Protein AF-A0A7U2I0G6-F1 (afdb_monomer_lite)

pLDDT: mean 70.33, std 14.59, range [38.88, 94.06]

Sequence (173 aa):
MSNGAETTDGFLGLPTELRLQIYGYIADTVPIPTSSTMEPYQGLILSCRQVYHEFESEAVKSVNQFLKASKAKWTTTLYDVLIPHIQTFVDTITITIKITGHIPPAIQLPRYHCNPLYYPHLATLIHNFIDNLPSFRLCMLKVDSPIVDVRFAYDCRSPSYEQQLSDMAQTQA

Secondary structure (DSSP, 8-state):
---------SGGGS-HHHHHHHHHHHHHTSSS--TTTTGGGHHHHTT-HHHHHHHHHHHHHHHHHHHHHHHHT----SEEEEPPPP-STGGGTEEEEEEEE--------SSS---TTT-HHHHHHHHHHHHH-TTEEEEEEEEETTEEEEEEEE----HHHHHHHHHHHHTT-

Organism: Phaeosphaeria nodorum (strain SN15 / ATCC MYA-4574 / FGSC 10173) (NCBI:txid321614)

Foldseek 3Di:
DDDPDPPCPDPNSDPLVVLLVVLLVLLVVDQADALVSCPVVCCQCVVDLVSVVSNFVNRLVSNQVLVVVLVVPLPDPQWDKDWDRDDGNLCQQKTKIKIAHPQPDDPPDPDDDPPCVRPVPVVVSVVSSCVSVVQWDFDGWDPDPPMIITMIGGPPPDPPRVVVVVVSVPVPD

Structure (mmCIF, N/CA/C/O backbone):
data_AF-A0A7U2I0G6-F1
#
_entry.id   AF-A0A7U2I0G6-F1
#
loop_
_atom_site.group_PDB
_atom_site.id
_atom_site.type_symbol
_atom_site.label_atom_id
_atom_site.label_alt_id
_atom_site.label_comp_id
_atom_site.label_asym_id
_atom_site.label_entity_id
_atom_site.label_seq_id
_atom_site.pdbx_PDB_ins_code
_atom_site.Cartn_x
_atom_site.Cartn_y
_atom_site.Cartn_z
_atom_site.occupancy
_atom_site.B_iso_or_equiv
_atom_site.auth_seq_id
_atom_site.auth_comp_id
_atom_site.auth_asym_id
_atom_site.auth_atom_id
_atom_site.pdbx_PDB_model_num
ATOM 1 N N . MET A 1 1 ? 24.013 -1.754 -45.942 1.00 38.88 1 MET A N 1
ATOM 2 C CA . MET A 1 1 ? 22.724 -1.615 -45.234 1.00 38.88 1 MET A CA 1
ATOM 3 C C . MET A 1 1 ? 22.603 -2.809 -44.304 1.00 38.88 1 MET A C 1
ATOM 5 O O . MET A 1 1 ? 22.175 -3.871 -44.729 1.00 38.88 1 MET A O 1
ATOM 9 N N . SER A 1 2 ? 23.140 -2.689 -43.093 1.00 40.72 2 SER A N 1
ATOM 10 C CA . SER A 1 2 ? 23.066 -3.726 -42.063 1.00 40.72 2 SER A CA 1
ATOM 11 C C . SER A 1 2 ? 21.793 -3.502 -41.256 1.00 40.72 2 SER A C 1
ATOM 13 O O . SER A 1 2 ? 21.660 -2.459 -40.618 1.00 40.72 2 SER A O 1
ATOM 15 N N . ASN A 1 3 ? 20.867 -4.460 -41.307 1.00 48.22 3 ASN A N 1
ATOM 16 C CA . ASN A 1 3 ? 19.738 -4.536 -40.386 1.00 48.22 3 ASN A CA 1
ATOM 17 C C . ASN A 1 3 ? 20.306 -4.694 -38.971 1.00 48.22 3 ASN A C 1
ATOM 19 O O . ASN A 1 3 ? 20.789 -5.769 -38.618 1.00 48.22 3 ASN A O 1
ATOM 23 N N . GLY A 1 4 ? 20.324 -3.608 -38.200 1.00 48.44 4 GLY A N 1
ATOM 24 C CA . GLY A 1 4 ? 20.636 -3.659 -36.779 1.00 48.44 4 GLY A CA 1
ATOM 25 C C . GLY A 1 4 ? 19.496 -4.380 -36.081 1.00 48.44 4 GLY A C 1
ATOM 26 O O . GLY A 1 4 ? 18.412 -3.822 -35.957 1.00 48.44 4 GLY A O 1
ATOM 27 N N . ALA A 1 5 ? 19.720 -5.635 -35.701 1.00 52.88 5 ALA A N 1
ATOM 28 C CA . ALA A 1 5 ? 18.823 -6.340 -34.804 1.00 52.88 5 ALA A CA 1
ATOM 29 C C . ALA A 1 5 ? 18.726 -5.520 -33.511 1.00 52.88 5 ALA A C 1
ATOM 31 O O . ALA A 1 5 ? 19.741 -5.292 -32.851 1.00 52.88 5 ALA A O 1
ATOM 32 N N . GLU A 1 6 ? 17.528 -5.028 -33.198 1.00 57.12 6 GLU A N 1
ATOM 33 C CA . GLU A 1 6 ? 17.232 -4.423 -31.904 1.00 57.12 6 GLU A CA 1
ATOM 34 C C . GLU A 1 6 ? 17.543 -5.467 -30.833 1.00 57.12 6 GLU A C 1
ATOM 36 O O . GLU A 1 6 ? 16.887 -6.502 -30.728 1.00 57.12 6 GLU A O 1
ATOM 41 N N . THR A 1 7 ? 18.613 -5.236 -30.081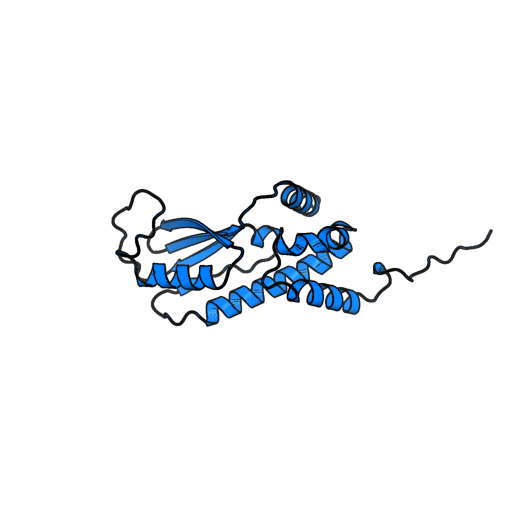 1.00 56.03 7 THR A N 1
ATOM 42 C CA . THR A 1 7 ? 19.008 -6.086 -28.965 1.00 56.03 7 THR A CA 1
ATOM 43 C C . THR A 1 7 ? 17.913 -6.025 -27.909 1.00 56.03 7 THR A C 1
ATOM 45 O O . THR A 1 7 ? 17.758 -5.016 -27.221 1.00 56.03 7 THR A O 1
ATOM 48 N N . THR A 1 8 ? 17.183 -7.121 -27.743 1.00 61.03 8 THR A N 1
ATOM 49 C CA . THR A 1 8 ? 16.245 -7.374 -26.640 1.00 61.03 8 THR A CA 1
ATOM 50 C C . THR A 1 8 ? 16.953 -7.583 -25.288 1.00 61.03 8 THR A C 1
ATOM 52 O O . THR A 1 8 ? 16.374 -8.158 -24.377 1.00 61.03 8 THR A O 1
ATOM 55 N N . ASP A 1 9 ? 18.198 -7.121 -25.127 1.00 67.19 9 ASP A N 1
ATOM 56 C CA . ASP A 1 9 ? 19.071 -7.404 -23.972 1.00 67.19 9 ASP A CA 1
ATOM 57 C C . ASP A 1 9 ? 18.884 -6.424 -22.796 1.00 67.19 9 ASP A C 1
ATOM 59 O O . ASP A 1 9 ? 19.653 -6.414 -21.835 1.00 67.19 9 ASP A O 1
ATOM 63 N N . GLY A 1 10 ? 17.869 -5.563 -22.863 1.00 82.00 10 GLY A N 1
ATOM 64 C CA . GLY A 1 10 ? 17.541 -4.609 -21.807 1.00 82.00 10 GLY A CA 1
ATOM 65 C C . GLY A 1 10 ? 16.568 -5.169 -20.769 1.00 82.00 10 GLY A C 1
ATOM 66 O O . GLY A 1 10 ? 15.903 -6.177 -20.980 1.00 82.00 10 GLY A O 1
ATOM 67 N N . PHE A 1 11 ? 16.398 -4.444 -19.664 1.00 87.88 11 PHE A N 1
ATOM 68 C CA . PHE A 1 11 ? 15.431 -4.785 -18.614 1.00 87.88 11 PHE A CA 1
ATOM 69 C C . PHE A 1 11 ? 13.993 -4.984 -19.144 1.00 87.88 11 PHE A C 1
ATOM 71 O O . PHE A 1 11 ? 13.297 -5.900 -18.715 1.00 87.88 11 PHE A O 1
ATOM 78 N N . LEU A 1 12 ? 13.563 -4.186 -20.130 1.00 88.69 12 LEU A N 1
ATOM 79 C CA . LEU A 1 12 ? 12.254 -4.343 -20.785 1.00 88.69 12 LEU A CA 1
ATOM 80 C C . LEU A 1 12 ? 12.162 -5.568 -21.711 1.00 88.69 12 LEU A C 1
ATOM 82 O O . LEU A 1 12 ? 11.059 -5.987 -22.047 1.00 88.69 12 LEU A O 1
ATOM 86 N N . GLY A 1 13 ? 13.296 -6.153 -22.101 1.00 88.69 13 GLY A N 1
ATOM 87 C CA . GLY A 1 13 ? 13.352 -7.399 -22.865 1.00 88.69 13 GLY A CA 1
ATOM 88 C C . GLY A 1 13 ? 13.163 -8.654 -22.009 1.00 88.69 13 GLY A C 1
ATOM 89 O O . GLY A 1 13 ? 12.935 -9.734 -22.550 1.00 88.69 13 GLY A O 1
ATOM 90 N N . LEU A 1 14 ? 13.210 -8.529 -20.676 1.00 90.50 14 LEU A N 1
ATOM 91 C CA . LEU A 1 14 ? 12.873 -9.624 -19.766 1.00 90.50 14 LEU A CA 1
ATOM 92 C C . LEU A 1 14 ? 11.388 -9.995 -19.896 1.00 90.50 14 LEU A C 1
ATOM 94 O O . LEU A 1 14 ? 10.572 -9.106 -20.114 1.00 90.50 14 LEU A O 1
ATOM 98 N N . PRO A 1 15 ? 10.993 -11.260 -19.687 1.00 93.25 15 PRO A N 1
ATOM 99 C CA . PRO A 1 15 ? 9.593 -11.623 -19.483 1.00 93.25 15 PRO A CA 1
ATOM 100 C C . PRO A 1 15 ? 8.942 -10.816 -18.353 1.00 93.25 15 PRO A C 1
ATOM 102 O O . PRO A 1 15 ? 9.582 -10.520 -17.337 1.00 93.25 15 PRO A O 1
ATOM 105 N N . THR A 1 16 ? 7.658 -10.488 -18.510 1.00 91.50 16 THR A N 1
ATOM 106 C CA . THR A 1 16 ? 6.891 -9.700 -17.532 1.00 91.50 16 THR A CA 1
ATOM 107 C C . THR A 1 16 ? 6.919 -10.336 -16.145 1.00 91.50 16 THR A C 1
ATOM 109 O O . THR A 1 16 ? 7.057 -9.634 -15.152 1.00 91.50 16 THR A O 1
ATOM 112 N N . GLU A 1 17 ? 6.877 -11.662 -16.061 1.00 93.75 17 GLU A N 1
ATOM 113 C CA . GLU A 1 17 ? 6.925 -12.411 -14.807 1.00 93.75 17 GLU A CA 1
ATOM 114 C C . GLU A 1 17 ? 8.215 -12.137 -14.025 1.00 93.75 17 GLU A C 1
ATOM 116 O O . GLU A 1 17 ? 8.171 -11.973 -12.807 1.00 93.75 17 GLU A O 1
ATOM 121 N N . LEU A 1 18 ? 9.357 -12.034 -14.715 1.00 93.81 18 LEU A N 1
ATOM 122 C CA . LEU A 1 18 ? 10.634 -11.708 -14.075 1.00 93.81 18 LEU A CA 1
ATOM 123 C C . LEU A 1 18 ? 10.677 -10.246 -13.629 1.00 93.81 18 LEU A C 1
ATOM 125 O O . LEU A 1 18 ? 11.181 -9.957 -12.546 1.00 93.81 18 LEU A O 1
ATOM 129 N N . ARG A 1 19 ? 10.116 -9.324 -14.422 1.00 94.06 19 ARG A N 1
ATOM 130 C CA . ARG A 1 19 ? 10.009 -7.914 -14.017 1.00 94.06 19 ARG A CA 1
ATOM 131 C C . ARG A 1 19 ? 9.137 -7.764 -12.770 1.00 94.06 19 ARG A C 1
ATOM 133 O O . ARG A 1 19 ? 9.570 -7.129 -11.815 1.00 94.06 19 ARG A O 1
ATOM 140 N N . LEU A 1 20 ? 7.981 -8.431 -12.725 1.00 92.50 20 LEU A N 1
ATOM 141 C CA . LEU A 1 20 ? 7.093 -8.452 -11.556 1.00 92.50 20 LEU A CA 1
ATOM 142 C C . LEU A 1 20 ? 7.774 -9.041 -10.314 1.00 92.50 20 LEU A C 1
ATOM 144 O O . LEU A 1 20 ? 7.609 -8.499 -9.227 1.00 92.50 20 LEU A O 1
ATOM 148 N N . GLN A 1 21 ? 8.591 -10.091 -10.454 1.00 92.75 21 GLN A N 1
ATOM 149 C CA . GLN A 1 21 ? 9.385 -10.610 -9.331 1.00 92.75 21 GLN A CA 1
ATOM 150 C C . GLN A 1 21 ? 10.390 -9.580 -8.800 1.00 92.75 21 GLN A C 1
ATOM 152 O O . GLN A 1 21 ? 10.547 -9.443 -7.587 1.00 92.75 21 GLN A O 1
ATOM 157 N N . ILE A 1 22 ? 11.050 -8.835 -9.692 1.00 91.94 22 ILE A N 1
ATOM 158 C CA . ILE A 1 22 ? 11.976 -7.761 -9.309 1.00 91.94 22 ILE A CA 1
ATOM 159 C C . ILE A 1 22 ? 11.219 -6.641 -8.590 1.00 91.94 22 ILE A C 1
ATOM 161 O O . ILE A 1 22 ? 11.662 -6.186 -7.537 1.00 91.94 22 ILE A O 1
ATOM 165 N N . TYR A 1 23 ? 10.068 -6.216 -9.114 1.00 91.81 23 TYR A N 1
ATOM 166 C CA . TYR A 1 23 ? 9.247 -5.192 -8.468 1.00 91.81 23 TYR A CA 1
ATOM 167 C C . TYR A 1 23 ? 8.716 -5.640 -7.112 1.00 91.81 23 TYR A C 1
ATOM 169 O O . TYR A 1 23 ? 8.769 -4.853 -6.176 1.00 91.81 23 TYR A O 1
ATOM 177 N N . GLY A 1 24 ? 8.273 -6.893 -6.982 1.00 87.94 24 GLY A N 1
ATOM 178 C CA . GLY A 1 24 ? 7.860 -7.469 -5.704 1.00 87.94 24 GLY A CA 1
ATOM 179 C C . GLY A 1 24 ? 8.995 -7.440 -4.682 1.00 87.94 24 GLY A C 1
ATOM 180 O O . GLY A 1 24 ? 8.812 -6.943 -3.578 1.00 87.94 24 GLY A O 1
ATOM 181 N N . TYR A 1 25 ? 10.206 -7.843 -5.082 1.00 89.31 25 TYR A N 1
ATOM 182 C CA . TYR A 1 25 ? 11.379 -7.750 -4.209 1.00 89.31 25 TYR A CA 1
ATOM 183 C C . TYR A 1 25 ? 11.665 -6.307 -3.766 1.00 89.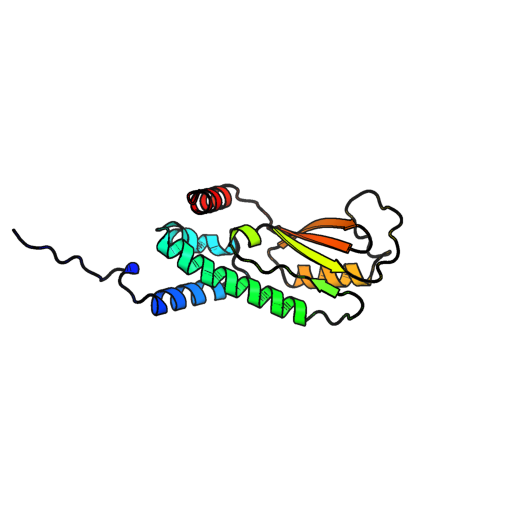31 25 TYR A C 1
ATOM 185 O O . TYR A 1 25 ? 11.959 -6.075 -2.599 1.00 89.31 25 TYR A O 1
ATOM 193 N N . ILE A 1 26 ? 11.556 -5.328 -4.671 1.00 87.94 26 ILE A N 1
ATOM 194 C CA . ILE A 1 26 ? 11.727 -3.901 -4.345 1.00 87.94 26 ILE A CA 1
ATOM 195 C C . ILE A 1 26 ? 10.607 -3.390 -3.425 1.00 87.94 26 ILE A C 1
ATOM 197 O O . ILE A 1 26 ? 10.866 -2.609 -2.515 1.00 87.94 26 ILE A O 1
ATOM 201 N N . ALA A 1 27 ? 9.362 -3.805 -3.651 1.00 83.69 27 ALA A N 1
ATOM 202 C CA . ALA A 1 27 ? 8.233 -3.411 -2.816 1.00 83.69 27 ALA A CA 1
ATOM 203 C C . ALA A 1 27 ? 8.353 -3.989 -1.397 1.00 83.69 27 ALA A C 1
ATOM 205 O O . ALA A 1 27 ? 8.011 -3.309 -0.433 1.00 83.69 27 ALA A O 1
ATOM 206 N N . ASP A 1 28 ? 8.887 -5.205 -1.270 1.00 81.31 28 ASP A N 1
ATOM 207 C CA . ASP A 1 28 ? 9.026 -5.922 -0.001 1.00 81.31 28 ASP A CA 1
ATOM 208 C C . ASP A 1 28 ? 10.284 -5.534 0.795 1.00 81.31 28 ASP A C 1
ATOM 210 O O . ASP A 1 28 ? 10.359 -5.800 1.997 1.00 81.31 28 ASP A O 1
ATOM 214 N N . THR A 1 29 ? 11.285 -4.892 0.173 1.00 78.88 29 THR A N 1
ATOM 215 C CA . THR A 1 29 ? 12.476 -4.407 0.900 1.00 78.88 29 THR A CA 1
ATOM 216 C C . THR A 1 29 ? 12.158 -3.256 1.846 1.00 78.88 29 THR A C 1
ATOM 218 O O . THR A 1 29 ? 12.944 -2.979 2.757 1.00 78.88 29 THR A O 1
ATOM 221 N N . VAL A 1 30 ? 11.014 -2.594 1.665 1.00 73.75 30 VAL A N 1
ATOM 222 C CA . VAL A 1 30 ? 10.537 -1.554 2.571 1.00 73.75 30 VAL A CA 1
ATOM 223 C C . VAL A 1 30 ? 9.297 -2.027 3.333 1.00 73.75 30 VAL A C 1
ATOM 225 O O . VAL A 1 30 ? 8.464 -2.736 2.780 1.00 73.75 30 VAL A O 1
ATOM 228 N N . PRO A 1 31 ? 9.105 -1.601 4.595 1.00 67.25 31 PRO A N 1
ATOM 229 C CA . PRO A 1 31 ? 7.929 -2.003 5.366 1.00 67.25 31 PRO A CA 1
ATOM 230 C C . PRO A 1 31 ? 6.605 -1.564 4.730 1.00 67.25 31 PRO A C 1
ATOM 232 O O . PRO A 1 31 ? 5.597 -2.252 4.871 1.00 67.25 31 PRO A O 1
ATOM 235 N N . ILE A 1 32 ? 6.604 -0.391 4.081 1.00 72.75 32 ILE A N 1
ATOM 236 C CA . ILE A 1 32 ? 5.463 0.172 3.356 1.00 72.75 32 ILE A CA 1
ATOM 237 C C . ILE A 1 32 ? 6.003 0.999 2.182 1.00 72.75 32 ILE A C 1
ATOM 239 O O . ILE A 1 32 ? 6.720 1.984 2.415 1.00 72.75 32 ILE A O 1
ATOM 243 N N . PRO A 1 33 ? 5.664 0.637 0.937 1.00 71.75 33 PRO A N 1
ATOM 244 C CA . PRO A 1 33 ? 5.930 1.464 -0.231 1.00 71.75 33 PRO A CA 1
ATOM 245 C C . PRO A 1 33 ? 5.193 2.804 -0.121 1.00 71.75 33 PRO A C 1
ATOM 247 O O . PRO A 1 33 ? 3.968 2.862 -0.172 1.00 71.75 33 PRO A O 1
ATOM 250 N N . THR A 1 34 ? 5.947 3.884 0.056 1.00 68.44 34 THR A N 1
ATOM 251 C CA . THR A 1 34 ? 5.477 5.272 0.059 1.00 68.44 34 THR A CA 1
ATOM 252 C C . THR A 1 34 ? 6.407 6.113 -0.800 1.00 68.44 34 THR A C 1
ATOM 254 O O . THR A 1 34 ? 7.477 5.662 -1.213 1.00 68.44 34 THR A O 1
ATOM 257 N N . SER A 1 35 ? 6.030 7.364 -1.043 1.00 65.00 35 SER A N 1
ATOM 258 C CA . SER A 1 35 ? 6.830 8.297 -1.829 1.00 65.00 35 SER A CA 1
ATOM 259 C C . SER A 1 35 ? 8.278 8.443 -1.358 1.00 65.00 35 SER A C 1
ATOM 261 O O . SER A 1 35 ? 9.194 8.442 -2.178 1.00 65.00 35 SER A O 1
ATOM 263 N N . SER A 1 36 ? 8.503 8.514 -0.044 1.00 65.56 36 SER A N 1
ATOM 264 C CA . SER A 1 36 ? 9.855 8.622 0.513 1.00 65.56 36 SER A CA 1
ATOM 265 C C . SER A 1 36 ? 10.607 7.300 0.527 1.00 65.56 36 SER A C 1
ATOM 267 O O . SER A 1 36 ? 11.811 7.272 0.312 1.00 65.56 36 SER A O 1
ATOM 269 N N . THR A 1 37 ? 9.933 6.193 0.859 1.00 73.12 37 THR A N 1
ATOM 270 C CA . THR A 1 37 ? 10.614 4.897 0.981 1.00 73.12 37 THR A CA 1
ATOM 271 C C . THR A 1 37 ? 11.015 4.383 -0.396 1.00 73.12 37 THR A C 1
ATOM 273 O O . THR A 1 37 ? 11.967 3.618 -0.511 1.00 73.12 37 THR A O 1
ATOM 276 N N . MET A 1 38 ? 10.342 4.879 -1.437 1.00 78.06 38 MET A N 1
ATOM 277 C CA . MET A 1 38 ? 10.650 4.633 -2.838 1.00 78.06 38 MET A CA 1
ATOM 278 C C . MET A 1 38 ? 11.636 5.622 -3.459 1.00 78.06 38 MET A C 1
ATOM 280 O O . MET A 1 38 ? 12.012 5.429 -4.614 1.00 78.06 38 MET A O 1
ATOM 284 N N . GLU A 1 39 ? 12.113 6.629 -2.717 1.00 78.56 39 GLU A N 1
ATOM 285 C CA . GLU A 1 39 ? 13.122 7.585 -3.196 1.00 78.56 39 GLU A CA 1
ATOM 286 C C . GLU A 1 39 ? 14.347 6.900 -3.844 1.00 78.56 39 GLU A C 1
ATOM 288 O O . GLU A 1 39 ? 14.701 7.262 -4.970 1.00 78.56 39 GLU A O 1
ATOM 293 N N . PRO A 1 40 ? 14.936 5.837 -3.251 1.00 83.44 40 PRO A N 1
ATOM 294 C CA . PRO A 1 40 ? 16.082 5.143 -3.848 1.00 83.44 40 PRO A CA 1
ATOM 295 C C . PRO A 1 40 ? 15.777 4.466 -5.191 1.00 83.44 40 PRO A C 1
ATOM 297 O O . PRO A 1 40 ? 16.688 4.198 -5.973 1.00 83.44 40 PRO A O 1
ATOM 300 N N . TYR A 1 41 ? 14.503 4.182 -5.465 1.00 84.50 41 TYR A N 1
ATOM 301 C CA . TYR A 1 41 ? 14.040 3.476 -6.658 1.00 84.50 41 TYR A CA 1
ATOM 302 C C . TYR A 1 41 ? 13.390 4.412 -7.685 1.00 84.50 41 TYR A C 1
ATOM 304 O O . TYR A 1 41 ? 12.952 3.948 -8.739 1.00 84.50 41 TYR A O 1
ATOM 312 N N . GLN A 1 42 ? 13.366 5.729 -7.437 1.00 83.06 42 GLN A N 1
ATOM 313 C CA . GLN A 1 42 ? 12.720 6.704 -8.323 1.00 83.06 42 GLN A CA 1
ATOM 314 C C . GLN A 1 42 ? 13.231 6.643 -9.757 1.00 83.06 42 GLN A C 1
ATOM 316 O O . GLN A 1 42 ? 12.431 6.739 -10.679 1.00 83.06 42 GLN A O 1
ATOM 321 N N . GLY A 1 43 ? 14.532 6.429 -9.964 1.00 85.62 43 GLY A N 1
ATOM 322 C CA . GLY A 1 43 ? 15.091 6.313 -11.312 1.00 85.62 43 GLY A CA 1
ATOM 323 C C . GLY A 1 43 ? 14.463 5.175 -12.124 1.00 85.62 43 GLY A C 1
ATOM 324 O O . GLY A 1 43 ? 14.209 5.337 -13.314 1.00 85.62 43 GLY A O 1
ATOM 325 N N . LEU A 1 44 ? 14.154 4.045 -11.477 1.00 85.44 44 LEU A N 1
ATOM 326 C CA . LEU A 1 44 ? 13.455 2.927 -12.110 1.00 85.44 44 LEU A CA 1
ATOM 327 C C . LEU A 1 44 ? 11.972 3.257 -12.304 1.00 85.44 44 LEU A C 1
ATOM 329 O O . LEU A 1 44 ? 11.453 3.110 -13.406 1.00 85.44 44 LEU A O 1
ATOM 333 N N . ILE A 1 45 ? 11.306 3.740 -11.255 1.00 85.50 45 ILE A N 1
ATOM 334 C CA . ILE A 1 45 ? 9.864 4.031 -11.254 1.00 85.50 45 ILE A CA 1
ATOM 335 C C . ILE A 1 45 ? 9.505 5.091 -12.308 1.00 85.50 45 ILE A C 1
ATOM 337 O O . ILE A 1 45 ? 8.489 4.973 -12.985 1.00 85.50 45 ILE A O 1
ATOM 341 N N . LEU A 1 46 ? 10.364 6.096 -12.489 1.00 86.00 46 LEU A N 1
ATOM 342 C CA . LEU A 1 46 ? 10.183 7.197 -13.438 1.00 86.00 46 LEU A CA 1
ATOM 343 C C . LEU A 1 46 ? 10.816 6.919 -14.814 1.00 86.00 46 LEU A C 1
ATOM 345 O O . LEU A 1 46 ? 10.822 7.801 -15.671 1.00 86.00 46 LEU A O 1
ATOM 349 N N . SER A 1 47 ? 11.358 5.717 -15.045 1.00 88.69 47 SER A N 1
ATOM 350 C CA . SER A 1 47 ? 12.050 5.389 -16.301 1.00 88.69 47 SER A CA 1
ATOM 351 C C . SER A 1 47 ? 11.107 5.374 -17.505 1.00 88.69 47 SER A C 1
ATOM 353 O O . SER A 1 47 ? 11.416 5.950 -18.548 1.00 88.69 47 SER A O 1
ATOM 355 N N . CYS A 1 48 ? 9.946 4.727 -17.374 1.00 89.75 48 CYS A N 1
ATOM 356 C CA . CYS A 1 48 ? 8.876 4.758 -18.363 1.00 89.75 48 CYS A CA 1
ATOM 357 C C . CYS A 1 48 ? 7.531 4.334 -17.753 1.00 89.75 48 CYS A C 1
ATOM 359 O O . CYS A 1 48 ? 7.464 3.749 -16.672 1.00 89.75 48 CYS A O 1
ATOM 361 N N . ARG A 1 49 ? 6.442 4.583 -18.491 1.00 87.62 49 ARG A N 1
ATOM 362 C CA . ARG A 1 49 ? 5.070 4.268 -18.053 1.00 87.62 49 ARG A CA 1
ATOM 363 C C . ARG A 1 49 ? 4.843 2.782 -17.786 1.00 87.62 49 ARG A C 1
ATOM 365 O O . ARG A 1 49 ? 4.130 2.438 -16.853 1.00 87.62 49 ARG A O 1
ATOM 372 N N . GLN A 1 50 ? 5.437 1.906 -18.595 1.00 91.69 50 GLN A N 1
ATOM 373 C CA . GLN A 1 50 ? 5.278 0.464 -18.416 1.00 91.69 50 GLN A CA 1
ATOM 374 C C . GLN A 1 50 ? 5.859 0.016 -17.072 1.00 91.69 50 GLN A C 1
ATOM 376 O O . GLN A 1 50 ? 5.168 -0.637 -16.297 1.00 91.69 50 GLN A O 1
ATOM 381 N N . VAL A 1 51 ? 7.097 0.424 -16.778 1.00 91.44 51 VAL A N 1
ATOM 382 C CA . VAL A 1 51 ? 7.751 0.118 -15.501 1.00 91.44 51 VAL A CA 1
ATOM 383 C C . VAL A 1 51 ? 6.958 0.695 -14.339 1.00 91.44 51 VAL A C 1
ATOM 385 O O . VAL A 1 51 ? 6.745 -0.008 -13.358 1.00 91.44 51 VAL A O 1
ATOM 388 N N . TYR A 1 52 ? 6.482 1.936 -14.467 1.00 89.19 52 TYR A N 1
ATOM 389 C CA . TYR A 1 52 ? 5.656 2.576 -13.450 1.00 89.19 52 TYR A CA 1
ATOM 390 C C . TYR A 1 52 ? 4.415 1.748 -13.101 1.00 89.19 52 TYR A C 1
ATOM 392 O O . TYR A 1 52 ? 4.203 1.442 -11.934 1.00 89.19 52 TYR A O 1
ATOM 400 N N . HIS A 1 53 ? 3.624 1.345 -14.099 1.00 89.44 53 HIS A N 1
ATOM 401 C CA . HIS A 1 53 ? 2.384 0.600 -13.865 1.00 89.44 53 HIS A CA 1
ATOM 402 C C . HIS A 1 53 ? 2.627 -0.818 -13.345 1.00 89.44 53 HIS A C 1
ATOM 404 O O . HIS A 1 53 ? 1.919 -1.277 -12.449 1.00 89.44 53 HIS A O 1
ATOM 410 N N . GLU A 1 54 ? 3.627 -1.519 -13.887 1.00 92.19 54 GLU A N 1
ATOM 411 C CA . GLU A 1 54 ? 3.982 -2.853 -13.399 1.00 92.19 54 GLU A CA 1
ATOM 412 C C . GLU A 1 54 ? 4.455 -2.778 -11.937 1.00 92.19 54 GLU A C 1
ATOM 414 O O . GLU A 1 54 ? 3.981 -3.545 -11.097 1.00 92.19 54 GLU A O 1
ATOM 419 N N . PHE A 1 55 ? 5.302 -1.798 -11.607 1.00 90.00 55 PHE A N 1
ATOM 420 C CA . PHE A 1 55 ? 5.761 -1.553 -10.243 1.00 90.00 55 PHE A CA 1
ATOM 421 C C . PHE A 1 55 ? 4.624 -1.146 -9.297 1.00 90.00 55 PHE A C 1
ATOM 423 O O . PHE A 1 55 ? 4.493 -1.722 -8.218 1.00 90.00 55 PHE A O 1
ATOM 430 N N . GLU A 1 56 ? 3.785 -0.183 -9.692 1.00 88.75 56 GLU A N 1
ATOM 431 C CA . GLU A 1 56 ? 2.645 0.292 -8.901 1.00 88.75 56 GLU A CA 1
ATOM 432 C C . GLU A 1 56 ? 1.737 -0.875 -8.505 1.00 88.75 56 GLU A C 1
ATOM 434 O O . GLU A 1 56 ? 1.322 -0.972 -7.351 1.00 88.75 56 GLU A O 1
ATOM 439 N N . SER A 1 57 ? 1.494 -1.806 -9.431 1.00 89.25 57 SER A N 1
ATOM 440 C CA . SER A 1 57 ? 0.663 -2.976 -9.162 1.00 89.25 57 SER A CA 1
ATOM 441 C C . SER A 1 57 ? 1.222 -3.868 -8.044 1.00 89.25 57 SER A C 1
ATOM 443 O O . SER A 1 57 ? 0.454 -4.363 -7.217 1.00 89.25 57 SER A O 1
ATOM 445 N N . GLU A 1 58 ? 2.545 -4.042 -7.965 1.00 89.44 58 GLU A N 1
ATOM 446 C CA . GLU A 1 58 ? 3.197 -4.817 -6.902 1.00 89.44 58 GLU A CA 1
ATOM 447 C C . GLU A 1 58 ? 3.278 -4.024 -5.591 1.00 89.44 58 GLU A C 1
ATOM 449 O O . GLU A 1 58 ? 2.965 -4.551 -4.520 1.00 89.44 58 GLU A O 1
ATOM 454 N N . ALA A 1 59 ? 3.587 -2.729 -5.664 1.00 85.06 59 ALA A N 1
ATOM 455 C CA . ALA A 1 59 ? 3.614 -1.851 -4.499 1.00 85.06 59 ALA A CA 1
ATOM 456 C C . ALA A 1 59 ? 2.242 -1.786 -3.802 1.00 85.06 59 ALA A C 1
ATOM 458 O O . ALA A 1 59 ? 2.143 -1.961 -2.585 1.00 85.06 59 ALA A O 1
ATOM 459 N N . VAL A 1 60 ? 1.161 -1.616 -4.569 1.00 86.75 60 VAL A N 1
ATOM 460 C CA . VAL A 1 60 ? -0.217 -1.583 -4.053 1.00 86.75 60 VAL A CA 1
ATOM 461 C C . VAL A 1 60 ? -0.619 -2.924 -3.429 1.00 86.75 60 VAL A C 1
ATOM 463 O O . VAL A 1 60 ? -1.313 -2.941 -2.405 1.00 86.75 60 VAL A O 1
ATOM 466 N N . LYS A 1 61 ? -0.175 -4.064 -3.981 1.00 88.00 61 LYS A N 1
ATOM 467 C CA . LYS A 1 61 ? -0.392 -5.381 -3.355 1.00 88.00 61 LYS A CA 1
ATOM 468 C C . LYS A 1 61 ? 0.270 -5.451 -1.983 1.00 88.00 61 LYS A C 1
ATOM 470 O O . LYS A 1 61 ? -0.399 -5.849 -1.028 1.00 88.00 61 LYS A O 1
ATOM 475 N N . SER A 1 62 ? 1.530 -5.032 -1.878 1.00 84.94 62 SER A N 1
ATOM 476 C CA . SER A 1 62 ? 2.277 -5.027 -0.615 1.00 84.94 62 SER A CA 1
ATOM 477 C C . SER A 1 62 ? 1.586 -4.150 0.444 1.00 84.94 62 SER A C 1
ATOM 479 O O . SER A 1 62 ? 1.289 -4.616 1.548 1.00 84.94 62 SER A O 1
ATOM 481 N N . VAL A 1 63 ? 1.157 -2.932 0.078 1.00 82.56 63 VAL A N 1
ATOM 482 C CA . VAL A 1 63 ? 0.393 -2.041 0.976 1.00 82.56 63 VAL A CA 1
ATOM 483 C C . VAL A 1 63 ? -0.919 -2.682 1.441 1.00 82.56 63 VAL A C 1
ATOM 485 O O . VAL A 1 63 ? -1.233 -2.677 2.633 1.00 82.56 63 VAL A O 1
ATOM 488 N N . ASN A 1 64 ? -1.698 -3.274 0.533 1.00 86.62 64 ASN A N 1
ATOM 489 C CA . ASN A 1 64 ? -2.954 -3.934 0.897 1.00 86.62 64 ASN A CA 1
ATOM 490 C C . ASN A 1 64 ? -2.739 -5.147 1.818 1.00 86.62 64 ASN A C 1
ATOM 492 O O . ASN A 1 64 ? -3.529 -5.367 2.742 1.00 86.62 64 ASN A O 1
ATOM 496 N N . GLN A 1 65 ? -1.680 -5.932 1.599 1.00 86.00 65 GLN A N 1
ATOM 497 C CA . GLN A 1 65 ? -1.315 -7.039 2.487 1.00 86.00 65 GLN A CA 1
ATOM 498 C C . GLN A 1 65 ? -0.953 -6.531 3.883 1.00 86.00 65 GLN A C 1
ATOM 500 O O . GLN A 1 65 ? -1.462 -7.060 4.875 1.00 86.00 65 GLN A O 1
ATOM 505 N N . PHE A 1 66 ? -0.158 -5.464 3.960 1.00 81.94 66 PHE A N 1
ATOM 506 C CA . PHE A 1 66 ? 0.183 -4.805 5.214 1.00 81.94 66 PHE A CA 1
ATOM 507 C C . PHE A 1 66 ? -1.073 -4.316 5.960 1.00 81.94 66 PHE A C 1
ATOM 509 O O . PHE A 1 66 ? -1.243 -4.584 7.154 1.00 81.94 66 PHE A O 1
ATOM 516 N N . LEU A 1 67 ? -1.988 -3.636 5.263 1.00 80.38 67 LEU A N 1
ATOM 517 C CA . LEU A 1 67 ? -3.235 -3.127 5.840 1.00 80.38 67 LEU A CA 1
ATOM 518 C C . LEU A 1 67 ? -4.119 -4.262 6.372 1.00 80.38 67 LEU A C 1
ATOM 520 O O . LEU A 1 67 ? -4.658 -4.174 7.478 1.00 80.38 67 LEU A O 1
ATOM 524 N N . LYS A 1 68 ? -4.220 -5.365 5.622 1.00 84.69 68 LYS A N 1
ATOM 525 C CA . LYS A 1 68 ? -4.957 -6.564 6.034 1.00 84.69 68 LYS A CA 1
ATOM 526 C C . LYS A 1 68 ? -4.328 -7.227 7.263 1.00 84.69 68 LYS A C 1
ATOM 528 O O . LYS A 1 68 ? -5.052 -7.590 8.189 1.00 84.69 68 LYS A O 1
ATOM 533 N N . ALA A 1 69 ? -3.002 -7.358 7.296 1.00 81.69 69 ALA A N 1
ATOM 534 C CA . ALA A 1 69 ? -2.275 -7.900 8.443 1.00 81.69 69 ALA A CA 1
ATOM 535 C C . ALA A 1 69 ? -2.430 -7.007 9.682 1.00 81.69 69 ALA A C 1
ATOM 537 O O . ALA A 1 69 ? -2.631 -7.506 10.788 1.00 81.69 69 ALA A O 1
ATOM 538 N N . SER A 1 70 ? -2.410 -5.687 9.493 1.00 77.00 70 SER A N 1
ATOM 539 C CA . SER A 1 70 ? -2.648 -4.713 10.558 1.00 77.00 70 SER A CA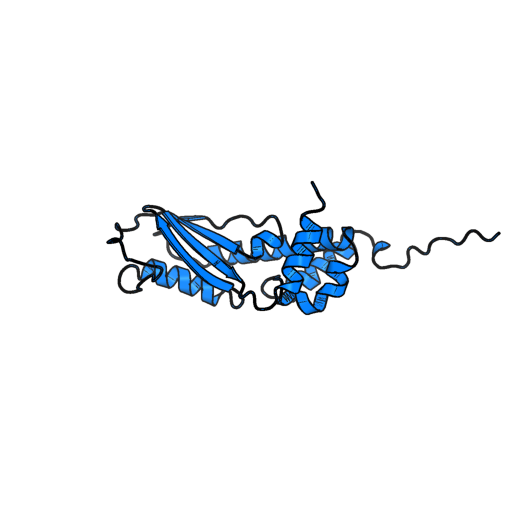 1
ATOM 540 C C . SER A 1 70 ? -4.057 -4.844 11.127 1.00 77.00 70 SER A C 1
ATOM 542 O O . SER A 1 70 ? -4.193 -4.963 12.341 1.00 77.00 70 SER A O 1
ATOM 544 N N . LYS A 1 71 ? -5.089 -4.936 10.273 1.00 78.56 71 LYS A N 1
ATOM 545 C CA . LYS A 1 71 ? -6.474 -5.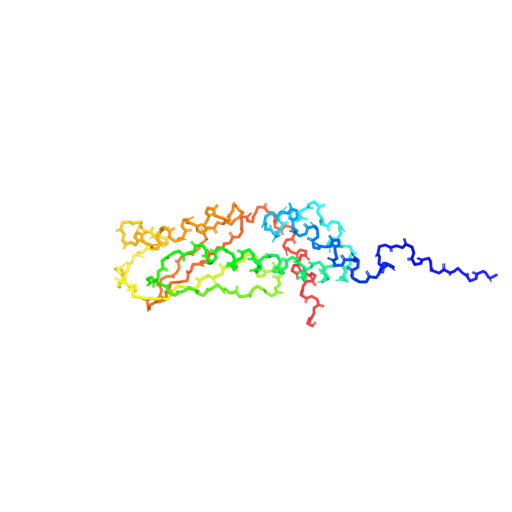195 10.704 1.00 78.56 71 LYS A CA 1
ATOM 546 C C . LYS A 1 71 ? -6.597 -6.488 11.509 1.00 78.56 71 LYS A C 1
ATOM 548 O O . LYS A 1 71 ? -7.311 -6.518 12.502 1.00 78.56 71 LYS A O 1
ATOM 553 N N . ALA A 1 72 ? -5.900 -7.552 11.108 1.00 79.69 72 ALA A N 1
ATOM 554 C CA . ALA A 1 72 ? -5.957 -8.842 11.800 1.00 79.69 72 ALA A CA 1
ATOM 555 C C . ALA A 1 72 ? -5.392 -8.794 13.233 1.00 79.69 72 ALA A C 1
ATOM 557 O O . ALA A 1 72 ? -5.795 -9.594 14.073 1.00 79.69 72 ALA A O 1
ATOM 558 N N . LYS A 1 73 ? -4.488 -7.851 13.536 1.00 74.50 73 LYS A N 1
ATOM 559 C CA . LYS A 1 73 ? -3.961 -7.636 14.896 1.00 74.50 73 LYS A CA 1
ATOM 560 C C . LYS A 1 73 ? -4.949 -6.913 15.814 1.00 74.50 73 LYS A C 1
ATOM 562 O O . LYS A 1 73 ? -4.684 -6.782 17.007 1.00 74.50 73 LYS A O 1
ATOM 567 N N . TRP A 1 74 ? -6.056 -6.394 15.287 1.00 71.94 74 TRP A N 1
ATOM 568 C CA . TRP A 1 74 ? -7.016 -5.644 16.086 1.00 71.94 74 TRP A CA 1
ATOM 569 C C . TRP A 1 74 ? -7.896 -6.625 16.850 1.00 71.94 74 TRP A C 1
ATOM 571 O O . TRP A 1 74 ? -8.793 -7.255 16.305 1.00 71.94 74 TRP A O 1
ATOM 581 N N . THR A 1 75 ? -7.607 -6.770 18.138 1.00 61.44 75 THR A N 1
ATOM 582 C CA . THR A 1 75 ? -8.266 -7.735 19.027 1.00 61.44 75 THR A CA 1
ATOM 583 C C . THR A 1 75 ? -9.615 -7.256 19.566 1.00 61.44 75 THR A C 1
ATOM 585 O O . THR A 1 75 ? -10.296 -8.011 20.254 1.00 61.44 75 THR A O 1
ATOM 588 N N . THR A 1 76 ? -10.018 -6.012 19.284 1.00 63.41 76 THR A N 1
ATOM 589 C CA . THR A 1 76 ? -11.268 -5.449 19.809 1.00 63.41 76 THR A CA 1
ATOM 590 C C . THR A 1 76 ? -12.446 -5.713 18.876 1.00 63.41 76 THR A C 1
ATOM 592 O O . THR A 1 76 ? -12.419 -5.353 17.704 1.00 63.41 76 THR A O 1
ATOM 595 N N . THR A 1 77 ? -13.507 -6.313 19.415 1.00 62.75 77 THR A N 1
ATOM 596 C CA . THR A 1 77 ? -14.779 -6.573 18.719 1.00 62.75 77 THR A CA 1
ATOM 597 C C . THR A 1 77 ? -15.794 -5.440 18.883 1.00 62.75 77 THR A C 1
ATOM 599 O O . THR A 1 77 ? -16.917 -5.546 18.400 1.00 62.75 77 THR A O 1
ATOM 602 N N . LEU A 1 78 ? -15.438 -4.373 19.608 1.00 66.62 78 LEU A N 1
ATOM 603 C CA . LEU A 1 78 ? -16.359 -3.281 19.952 1.00 66.62 78 LEU A CA 1
ATOM 604 C C . LEU A 1 78 ? -16.687 -2.366 18.766 1.00 66.62 78 LEU A C 1
ATOM 606 O O . LEU A 1 78 ? -17.692 -1.655 18.800 1.00 66.62 78 LEU A O 1
ATOM 610 N N . TYR A 1 79 ? -15.842 -2.381 17.738 1.00 71.12 79 TYR A N 1
ATOM 611 C CA . TYR A 1 79 ? -15.975 -1.540 16.560 1.00 71.12 79 TYR A CA 1
ATOM 612 C C . TYR A 1 79 ? -15.768 -2.381 15.310 1.00 71.12 79 TYR A C 1
ATOM 614 O O . TYR A 1 79 ? -14.830 -3.175 15.237 1.00 71.12 79 TYR A O 1
ATOM 622 N N . ASP A 1 80 ? -16.629 -2.176 14.325 1.00 77.62 80 ASP A N 1
ATOM 623 C CA . ASP A 1 80 ? -16.362 -2.614 12.970 1.00 77.62 80 ASP A CA 1
ATOM 624 C C . ASP A 1 80 ? -15.473 -1.574 12.287 1.00 77.62 80 ASP A C 1
ATOM 626 O O . ASP A 1 80 ? -15.599 -0.364 12.488 1.00 77.62 80 ASP A O 1
ATOM 630 N N . VAL A 1 81 ? -14.497 -2.062 11.536 1.00 77.69 81 VAL A N 1
ATOM 631 C CA . VAL A 1 81 ? -13.468 -1.224 10.942 1.00 77.69 81 VAL A CA 1
ATOM 632 C C . VAL A 1 81 ? -13.338 -1.579 9.483 1.00 77.69 81 VAL A C 1
ATOM 634 O O . VAL A 1 81 ? -12.882 -2.662 9.099 1.00 77.69 81 VAL A O 1
ATOM 637 N N . LEU A 1 82 ? -13.658 -0.596 8.661 1.00 83.38 82 LEU A N 1
ATOM 638 C CA . LEU A 1 82 ? -13.462 -0.638 7.235 1.00 83.38 82 LEU A CA 1
ATOM 639 C C . LEU A 1 82 ? -12.155 0.072 6.877 1.00 83.38 82 LEU A C 1
ATOM 641 O O . LEU A 1 82 ? -12.048 1.298 6.939 1.00 83.38 82 LEU A O 1
ATOM 645 N N . ILE A 1 83 ? -11.167 -0.723 6.476 1.00 82.69 83 ILE A N 1
ATOM 646 C CA . ILE A 1 83 ? -9.960 -0.221 5.824 1.00 82.69 83 ILE A CA 1
ATOM 647 C C . ILE A 1 83 ? -10.224 -0.220 4.312 1.00 82.69 83 ILE A C 1
ATOM 649 O O . ILE A 1 83 ? -10.696 -1.240 3.797 1.00 82.69 83 ILE A O 1
ATOM 653 N N . PRO A 1 84 ? -9.973 0.893 3.603 1.00 83.50 84 PRO A N 1
ATOM 654 C CA . PRO A 1 84 ? -10.186 0.969 2.167 1.00 83.50 84 PRO A CA 1
ATOM 655 C C . PRO A 1 84 ? -9.204 0.057 1.433 1.00 83.50 84 PRO A C 1
ATOM 657 O O . PRO A 1 84 ? -8.075 -0.155 1.875 1.00 83.50 84 PRO A O 1
ATOM 660 N N . HIS A 1 85 ? -9.643 -0.467 0.293 1.00 85.69 85 HIS A N 1
ATOM 661 C CA . HIS A 1 85 ? -8.745 -1.133 -0.635 1.00 85.69 85 HIS A CA 1
ATOM 662 C C . HIS A 1 85 ? -8.008 -0.073 -1.454 1.00 85.69 85 HIS A C 1
ATOM 664 O O . HIS A 1 85 ? -8.646 0.767 -2.086 1.00 85.69 85 HIS A O 1
ATOM 670 N N . ILE A 1 86 ? -6.681 -0.111 -1.412 1.00 85.75 86 ILE A N 1
ATOM 671 C CA . ILE A 1 86 ? -5.810 0.799 -2.159 1.00 85.75 86 ILE A CA 1
ATOM 672 C C . ILE A 1 86 ? -5.758 0.308 -3.605 1.00 85.75 86 ILE A C 1
ATOM 674 O O . ILE A 1 86 ? -5.515 -0.882 -3.818 1.00 85.75 86 ILE A O 1
ATOM 678 N N . GLN A 1 87 ? -6.005 1.189 -4.576 1.00 84.31 87 GLN A N 1
ATOM 679 C CA . GLN A 1 87 ? -5.982 0.851 -6.004 1.00 84.31 87 GLN A CA 1
ATOM 680 C C . GLN A 1 87 ? -4.754 1.427 -6.706 1.00 84.31 87 GLN A C 1
ATOM 682 O O . GLN A 1 87 ? -4.238 0.810 -7.632 1.00 84.31 87 GLN A O 1
ATOM 687 N N . THR A 1 88 ? -4.279 2.581 -6.245 1.00 82.31 88 THR A N 1
ATOM 688 C CA . THR A 1 88 ? -3.166 3.325 -6.838 1.00 82.31 88 THR A CA 1
ATOM 689 C C . THR A 1 88 ? -2.141 3.719 -5.784 1.00 82.31 88 THR A C 1
ATOM 691 O O . THR A 1 88 ? -2.422 3.740 -4.583 1.00 82.31 88 THR A O 1
ATOM 694 N N . PHE A 1 89 ? -0.942 4.089 -6.226 1.00 74.25 89 PHE A N 1
ATOM 695 C CA . PHE A 1 89 ? 0.079 4.619 -5.331 1.00 74.25 89 PHE A CA 1
ATOM 696 C C . PHE A 1 89 ? -0.357 5.954 -4.710 1.00 74.25 89 PHE A C 1
ATOM 698 O O . PHE A 1 89 ? -0.021 6.246 -3.565 1.00 74.25 89 PHE A O 1
ATOM 705 N N . VAL A 1 90 ? -1.179 6.736 -5.415 1.00 74.56 90 VAL A N 1
ATOM 706 C CA . VAL A 1 90 ? -1.756 7.996 -4.917 1.00 74.56 90 VAL A CA 1
ATOM 707 C C . VAL A 1 90 ? -2.674 7.760 -3.713 1.00 74.56 90 VAL A C 1
ATOM 709 O O . VAL A 1 90 ? -2.640 8.534 -2.757 1.00 74.56 90 VAL A O 1
ATOM 712 N N 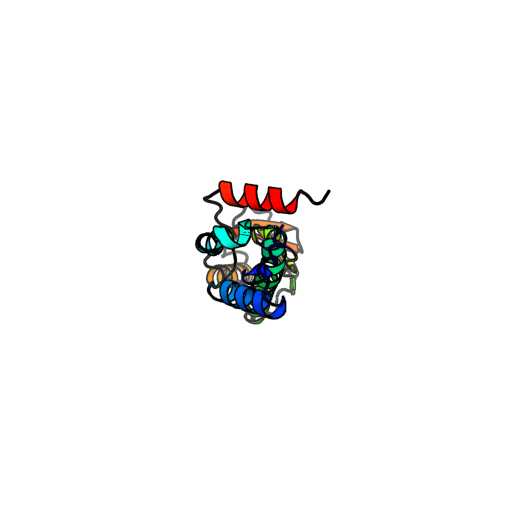. ASP A 1 91 ? -3.422 6.655 -3.686 1.00 73.31 91 ASP A N 1
ATOM 713 C CA . ASP A 1 91 ? -4.278 6.304 -2.542 1.00 73.31 91 ASP A CA 1
ATOM 714 C C . ASP A 1 91 ? -3.468 6.064 -1.254 1.00 73.31 91 ASP A C 1
ATOM 716 O O . ASP A 1 91 ? -3.995 6.167 -0.146 1.00 73.31 91 ASP A O 1
ATOM 720 N N . THR A 1 92 ? -2.168 5.776 -1.374 1.00 70.38 92 THR A N 1
ATOM 721 C CA . THR A 1 92 ? -1.272 5.614 -0.218 1.00 70.38 92 THR A CA 1
ATOM 722 C C . THR A 1 92 ? -0.897 6.943 0.435 1.00 70.38 92 THR A C 1
ATOM 724 O O . THR A 1 92 ? -0.463 6.944 1.585 1.00 70.38 92 THR A O 1
ATOM 727 N N . ILE A 1 93 ? -1.108 8.079 -0.242 1.00 69.88 93 ILE A N 1
ATOM 728 C CA . ILE A 1 93 ? -0.845 9.415 0.315 1.00 69.88 93 ILE A CA 1
ATOM 729 C C . ILE A 1 93 ? -1.814 9.698 1.465 1.00 69.88 93 ILE A C 1
ATOM 731 O O . ILE A 1 93 ? -1.424 10.257 2.492 1.00 69.88 93 ILE A O 1
ATOM 735 N N . THR A 1 94 ? -3.084 9.311 1.305 1.00 69.75 94 THR A N 1
ATOM 736 C CA . THR A 1 94 ? -4.125 9.493 2.322 1.00 69.75 94 THR A CA 1
ATOM 737 C C . THR A 1 94 ? -4.972 8.239 2.473 1.00 69.75 94 THR A C 1
ATOM 739 O O . THR A 1 94 ? -5.827 7.940 1.645 1.00 69.75 94 THR A O 1
ATOM 742 N N . ILE A 1 95 ? -4.829 7.567 3.613 1.00 74.56 95 ILE A N 1
ATOM 743 C CA . ILE A 1 95 ? -5.623 6.389 3.956 1.00 74.56 95 ILE A CA 1
ATOM 744 C C . ILE A 1 95 ? -6.714 6.813 4.939 1.00 74.56 95 ILE A C 1
ATOM 746 O O . ILE A 1 95 ? -6.432 7.263 6.051 1.00 74.56 95 ILE A O 1
ATOM 750 N N . THR A 1 96 ? -7.978 6.669 4.533 1.00 76.50 96 THR A N 1
ATOM 751 C CA . THR A 1 96 ? -9.140 6.966 5.387 1.00 76.50 96 THR A CA 1
ATOM 752 C C . THR A 1 96 ? -9.756 5.678 5.906 1.00 76.50 96 THR A C 1
ATOM 754 O O . THR A 1 96 ? -10.374 4.943 5.143 1.00 76.50 96 THR A O 1
ATOM 757 N N . ILE A 1 97 ? -9.629 5.422 7.202 1.00 78.88 97 ILE A N 1
ATOM 758 C CA . ILE A 1 97 ? -10.243 4.278 7.876 1.00 78.88 97 ILE A CA 1
ATOM 759 C C . ILE A 1 97 ? -11.584 4.704 8.447 1.00 78.88 97 ILE A C 1
ATOM 761 O O . ILE A 1 97 ? -11.655 5.694 9.174 1.00 78.88 97 ILE A O 1
ATOM 765 N N . LYS A 1 98 ? -12.632 3.932 8.153 1.00 79.44 98 LYS A N 1
ATOM 766 C CA . LYS A 1 98 ? -13.952 4.145 8.748 1.00 79.44 98 LYS A CA 1
ATOM 767 C C . LYS A 1 98 ? -14.145 3.185 9.904 1.00 79.44 98 LYS A C 1
ATOM 769 O O . LYS A 1 98 ? -13.958 1.981 9.750 1.00 79.44 98 LYS A O 1
ATOM 774 N N . ILE A 1 99 ? -14.533 3.724 11.045 1.00 75.94 99 ILE A N 1
ATOM 775 C CA . ILE A 1 99 ? -14.827 2.970 12.256 1.00 75.94 99 ILE A CA 1
ATOM 776 C C . ILE A 1 99 ? -16.313 3.152 12.546 1.00 75.94 99 ILE A C 1
ATOM 778 O O . ILE A 1 99 ? -16.785 4.274 12.724 1.00 75.94 99 ILE A O 1
ATOM 782 N N . THR A 1 100 ? -17.050 2.051 12.571 1.00 72.75 100 THR A N 1
ATOM 783 C CA . THR A 1 100 ? -18.484 1.989 12.850 1.00 72.75 100 THR A CA 1
ATOM 784 C C . THR A 1 100 ? -18.712 1.217 14.141 1.00 72.75 100 THR A C 1
ATOM 786 O O . THR A 1 100 ? -18.084 0.196 14.404 1.00 72.75 100 THR A O 1
ATOM 789 N N . GLY A 1 101 ? -19.617 1.686 14.992 1.00 69.69 101 GLY A N 1
ATOM 790 C CA . GLY A 1 101 ? -19.952 0.958 16.212 1.00 69.69 101 GLY A CA 1
ATOM 791 C C . GLY A 1 101 ? -20.792 1.774 17.171 1.00 69.69 101 GLY A C 1
ATOM 792 O O . GLY A 1 101 ? -21.259 2.866 16.842 1.00 69.69 101 GLY A O 1
ATOM 793 N N . HIS A 1 102 ? -20.968 1.247 18.381 1.00 60.69 102 HIS A N 1
ATOM 794 C CA . HIS A 1 102 ? -21.645 1.965 19.454 1.00 60.69 102 HIS A CA 1
ATOM 795 C C . HIS A 1 102 ? -20.699 3.037 20.005 1.00 60.69 102 HIS A C 1
ATOM 797 O O . HIS A 1 102 ? -20.074 2.887 21.051 1.00 60.69 102 HIS A O 1
ATOM 803 N N . ILE A 1 103 ? -20.532 4.112 19.241 1.00 60.06 103 ILE A N 1
ATOM 804 C CA . ILE A 1 103 ? -19.734 5.263 19.635 1.00 60.06 103 ILE A CA 1
ATOM 805 C C . ILE A 1 103 ? -20.637 6.082 20.553 1.00 60.06 103 ILE A C 1
ATOM 807 O O . ILE A 1 103 ? -21.646 6.610 20.075 1.00 60.06 103 ILE A O 1
ATOM 811 N N . PRO A 1 104 ? -20.364 6.146 21.873 1.00 54.34 104 PRO A N 1
ATOM 812 C CA . PRO A 1 104 ? -21.165 6.981 22.751 1.00 54.34 104 PRO A CA 1
ATOM 813 C C . PRO A 1 104 ? -21.141 8.405 22.186 1.00 54.34 104 PRO A C 1
ATOM 815 O O . PRO A 1 104 ? -20.068 8.854 21.761 1.00 54.34 104 PRO A O 1
ATOM 818 N N . PRO A 1 105 ? -22.305 9.077 22.102 1.00 53.03 105 PRO A N 1
ATOM 819 C CA . PRO A 1 105 ? -22.424 10.365 21.438 1.00 53.03 105 PRO A CA 1
ATOM 820 C C . PRO A 1 105 ? -21.364 11.303 22.001 1.00 53.03 105 PRO A C 1
ATOM 822 O O . PRO A 1 105 ? -21.355 11.598 23.197 1.00 53.03 105 PRO A O 1
ATOM 825 N N . ALA A 1 106 ? -20.433 11.714 21.141 1.00 52.53 106 ALA A N 1
ATOM 826 C CA . ALA A 1 106 ? -19.439 12.696 21.515 1.00 52.53 106 ALA A CA 1
ATOM 827 C C . ALA A 1 106 ? -20.190 13.958 21.922 1.00 52.53 106 ALA A C 1
ATOM 829 O O . ALA A 1 106 ? -20.919 14.542 21.117 1.00 52.53 106 ALA A O 1
ATOM 830 N N . ILE A 1 107 ? -19.995 14.394 23.167 1.00 46.22 107 ILE A N 1
ATOM 831 C CA . ILE A 1 107 ? -20.095 15.814 23.501 1.00 46.22 107 ILE A CA 1
ATOM 832 C C . ILE A 1 107 ? -19.281 16.505 22.407 1.00 46.22 107 ILE A C 1
ATOM 834 O O . ILE A 1 107 ? -18.121 16.142 22.233 1.00 46.22 107 ILE A O 1
ATOM 838 N N . GLN A 1 108 ? -19.902 17.368 21.599 1.00 42.19 108 GLN A N 1
ATOM 839 C CA . GLN A 1 108 ? -19.266 17.998 20.439 1.00 42.19 108 GLN A CA 1
ATOM 840 C C . GLN A 1 108 ? -17.956 18.663 20.878 1.00 42.19 108 GLN A C 1
ATOM 842 O O . GLN A 1 108 ? -17.959 19.775 21.400 1.00 42.19 108 GLN A O 1
ATOM 847 N N . LEU A 1 109 ? -16.833 17.959 20.731 1.00 43.31 109 LEU A N 1
ATOM 848 C CA . LEU A 1 109 ? -15.538 18.483 21.122 1.00 43.31 109 LEU A CA 1
ATOM 849 C C . LEU A 1 109 ? -15.049 19.359 19.969 1.00 43.31 109 LEU A C 1
ATOM 851 O O . LEU A 1 109 ? -14.938 18.884 18.833 1.00 43.31 109 LEU A O 1
ATOM 855 N N . PRO A 1 110 ? -14.772 20.646 20.222 1.00 39.09 110 PRO A N 1
ATOM 856 C CA . PRO A 1 110 ? -14.252 21.523 19.200 1.00 39.09 110 PRO A CA 1
ATOM 857 C C . PRO A 1 110 ? -12.821 21.078 18.888 1.00 39.09 110 PRO A C 1
ATOM 859 O O . PRO A 1 110 ? -11.918 21.264 19.695 1.00 39.09 110 PRO A O 1
ATOM 862 N N . ARG A 1 111 ? -12.634 20.537 17.680 1.00 44.22 111 ARG A N 1
ATOM 863 C CA . ARG A 1 111 ? -11.348 20.259 17.012 1.00 44.22 111 ARG A CA 1
ATOM 864 C C . ARG A 1 111 ? -10.554 19.041 17.514 1.00 44.22 111 ARG A C 1
ATOM 866 O O . ARG A 1 111 ? -10.052 19.010 18.628 1.00 44.22 111 ARG A O 1
ATOM 873 N N . TYR A 1 112 ? -10.381 18.097 16.582 1.00 45.38 112 TYR A N 1
ATOM 874 C CA . TYR A 1 112 ? -9.221 17.230 16.279 1.00 45.38 112 TYR A CA 1
ATOM 875 C C . TYR A 1 112 ? -8.452 16.486 17.379 1.00 45.38 112 TYR A C 1
ATOM 877 O O . TYR A 1 112 ? -7.509 15.766 17.058 1.00 45.38 112 TYR A O 1
ATOM 885 N N . HIS A 1 113 ? -8.850 16.555 18.640 1.00 47.16 113 HIS A N 1
ATOM 886 C CA . HIS A 1 113 ? -8.219 15.778 19.692 1.00 47.16 113 HIS A CA 1
ATOM 887 C C . HIS A 1 113 ? -9.159 14.653 20.105 1.00 47.16 113 HIS A C 1
ATO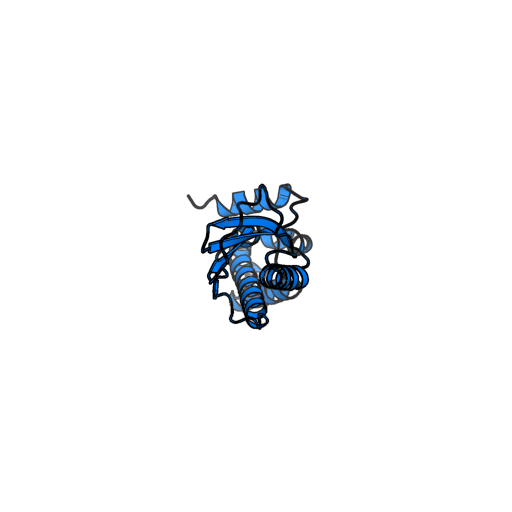M 889 O O . HIS A 1 113 ? -10.149 14.869 20.803 1.00 47.16 113 HIS A O 1
ATOM 895 N N . CYS A 1 114 ? -8.830 13.429 19.680 1.00 48.72 114 CYS A N 1
ATOM 896 C CA . CYS A 1 114 ? -9.268 12.236 20.395 1.00 48.72 114 CYS A CA 1
ATOM 897 C C . CYS A 1 114 ? -8.660 12.345 21.794 1.00 48.72 114 CYS A C 1
ATOM 899 O O . CYS A 1 114 ? -7.512 11.967 22.004 1.00 48.72 114 CYS A O 1
ATOM 901 N N . ASN A 1 115 ? -9.365 12.978 22.730 1.00 48.44 115 ASN A N 1
ATOM 902 C CA . ASN A 1 115 ? -8.891 13.032 24.097 1.00 48.44 115 ASN A CA 1
ATOM 903 C C . ASN A 1 115 ? -9.005 11.596 24.651 1.00 48.44 115 ASN A C 1
ATOM 905 O O . ASN A 1 115 ? -10.128 11.079 24.729 1.00 48.44 115 ASN A O 1
ATOM 909 N N . PRO A 1 116 ? -7.880 10.934 24.999 1.00 52.22 116 PRO A N 1
ATOM 910 C CA . PRO A 1 116 ? -7.862 9.522 25.395 1.00 52.22 116 PRO A CA 1
ATOM 911 C C . PRO A 1 116 ? -8.784 9.218 26.577 1.00 52.22 116 PRO A C 1
ATOM 913 O O . PRO A 1 116 ? -9.209 8.082 26.756 1.00 52.22 116 PRO A O 1
ATOM 916 N N . LEU A 1 117 ? -9.119 10.246 27.361 1.00 49.19 117 LEU A N 1
ATOM 917 C CA . LEU A 1 117 ? -10.018 10.163 28.506 1.00 49.19 117 LEU A CA 1
ATOM 918 C C . LEU A 1 117 ? -11.474 9.859 28.120 1.00 49.19 117 LEU A C 1
ATOM 920 O O . LEU A 1 117 ? -12.187 9.260 28.918 1.00 49.19 117 LEU A O 1
ATOM 924 N N . TYR A 1 118 ? -11.921 10.247 26.920 1.00 53.47 118 TYR A N 1
ATOM 925 C CA . TYR A 1 118 ? -13.313 10.061 26.484 1.00 53.47 118 TYR A CA 1
ATOM 926 C C . TYR A 1 118 ? -13.505 8.812 25.619 1.00 53.47 118 TYR A C 1
ATOM 928 O O . TYR A 1 118 ? -14.584 8.226 25.618 1.00 53.47 118 TYR A O 1
ATOM 936 N N . TYR A 1 119 ? -12.457 8.381 24.910 1.00 61.62 119 TYR A N 1
ATOM 937 C CA . TYR A 1 119 ? -12.497 7.203 24.041 1.00 61.62 119 TYR A CA 1
ATOM 938 C C . TYR A 1 119 ? -11.227 6.355 24.182 1.00 61.62 119 TYR A C 1
ATOM 940 O O . TYR A 1 119 ? -10.469 6.227 23.218 1.00 61.62 119 TYR A O 1
ATOM 948 N N . PRO A 1 120 ? -10.974 5.749 25.356 1.00 63.56 120 PRO A N 1
ATOM 949 C CA . PRO A 1 120 ? -9.738 5.007 25.605 1.00 63.56 120 PRO A CA 1
ATOM 950 C C . PRO A 1 120 ? -9.549 3.860 24.605 1.00 63.56 120 PRO A C 1
ATOM 952 O O . PRO A 1 120 ? -8.464 3.694 24.061 1.00 63.56 120 PRO A O 1
ATOM 955 N N . HIS A 1 121 ? -10.620 3.135 24.263 1.00 66.38 121 HIS A N 1
ATOM 956 C CA . HIS A 1 121 ? -10.558 2.046 23.283 1.00 66.38 121 HIS A CA 1
ATOM 957 C C . HIS A 1 121 ? -10.270 2.526 21.853 1.00 66.38 121 HIS A C 1
ATOM 959 O O . HIS A 1 121 ? -9.527 1.864 21.130 1.00 66.38 121 HIS A O 1
ATOM 965 N N . LEU A 1 122 ? -10.816 3.680 21.449 1.00 67.12 122 LEU A N 1
ATOM 966 C CA . LEU A 1 122 ? -10.545 4.277 20.137 1.00 67.12 122 LEU A CA 1
ATOM 967 C C . LEU A 1 122 ? -9.111 4.812 20.070 1.00 67.12 122 LEU A C 1
ATOM 969 O O . LEU A 1 122 ? -8.425 4.597 19.078 1.00 67.12 122 LEU A O 1
ATOM 973 N N . ALA A 1 123 ? -8.638 5.453 21.143 1.00 66.19 123 ALA A N 1
ATOM 974 C CA . ALA A 1 123 ? -7.269 5.939 21.251 1.00 66.19 123 ALA A CA 1
ATOM 975 C C . ALA A 1 123 ? -6.263 4.783 21.183 1.00 66.19 123 ALA A C 1
ATOM 977 O O . ALA A 1 123 ? -5.316 4.860 20.409 1.00 66.19 123 ALA A O 1
ATOM 978 N N . THR A 1 124 ? -6.489 3.681 21.909 1.00 69.00 124 THR A N 1
ATOM 979 C CA . THR A 1 124 ? -5.645 2.478 21.817 1.00 69.00 124 THR A CA 1
ATOM 980 C C . THR A 1 124 ? -5.654 1.876 20.412 1.00 69.00 124 THR A C 1
ATOM 982 O O . THR A 1 124 ? -4.606 1.471 19.920 1.00 69.00 124 THR A O 1
ATOM 985 N N . LEU A 1 125 ? -6.807 1.838 19.740 1.00 67.19 125 LEU A N 1
ATOM 986 C CA . LEU A 1 125 ? -6.911 1.334 18.368 1.00 67.19 125 LEU A CA 1
ATOM 987 C C . LEU A 1 125 ? -6.128 2.211 17.380 1.00 67.19 125 LEU A C 1
ATOM 989 O O . LEU A 1 125 ? -5.373 1.687 16.563 1.00 67.19 125 LEU A O 1
ATOM 993 N N . ILE A 1 126 ? -6.250 3.535 17.495 1.00 68.38 126 ILE A N 1
ATOM 994 C CA . ILE A 1 126 ? -5.500 4.494 16.676 1.00 68.38 126 ILE A CA 1
ATOM 995 C C . ILE A 1 126 ? -3.996 4.403 16.975 1.00 68.38 126 ILE A C 1
ATOM 997 O O . ILE A 1 126 ? -3.206 4.354 16.038 1.00 68.38 126 ILE A O 1
ATOM 1001 N N . HIS A 1 127 ? -3.591 4.320 18.246 1.00 67.75 127 HIS A N 1
ATOM 1002 C CA . HIS A 1 127 ? -2.185 4.172 18.638 1.00 67.75 127 HIS A CA 1
ATOM 1003 C C . HIS A 1 127 ? -1.576 2.873 18.115 1.00 67.75 127 HIS A C 1
ATOM 1005 O O . HIS A 1 127 ? -0.549 2.927 17.453 1.00 67.75 127 HIS A O 1
ATOM 1011 N N . ASN A 1 128 ? -2.255 1.735 18.285 1.00 66.00 128 ASN A N 1
ATOM 1012 C CA . ASN A 1 128 ? -1.803 0.467 17.713 1.00 66.00 128 ASN A CA 1
ATOM 1013 C C . ASN A 1 128 ? -1.633 0.563 16.194 1.00 66.00 128 ASN A C 1
ATOM 1015 O O . ASN A 1 128 ? -0.724 -0.045 15.638 1.00 66.00 128 ASN A O 1
ATOM 1019 N N . PHE A 1 129 ? -2.489 1.311 15.499 1.00 66.50 129 PHE A N 1
ATOM 1020 C CA . PHE A 1 129 ? -2.341 1.491 14.061 1.00 66.50 129 PHE A CA 1
ATOM 1021 C C . PHE A 1 129 ? -1.154 2.395 13.695 1.00 66.50 129 PHE A C 1
ATOM 1023 O O . PHE A 1 129 ? -0.385 2.035 12.809 1.00 66.50 129 PHE A O 1
ATOM 1030 N N . ILE A 1 130 ? -0.955 3.510 14.407 1.00 65.31 130 ILE A N 1
ATOM 1031 C CA . ILE A 1 130 ? 0.195 4.415 14.220 1.00 65.31 130 ILE A CA 1
ATOM 1032 C C . ILE A 1 130 ? 1.516 3.699 14.524 1.00 65.31 130 ILE A C 1
ATOM 1034 O O . ILE A 1 130 ? 2.461 3.817 13.751 1.00 65.31 130 ILE A O 1
ATOM 1038 N N . ASP A 1 131 ? 1.576 2.913 15.598 1.00 64.94 131 ASP A N 1
ATOM 1039 C CA . ASP A 1 131 ? 2.790 2.202 16.013 1.00 64.94 131 ASP A CA 1
ATOM 1040 C C . ASP A 1 131 ? 3.204 1.123 15.001 1.00 64.94 131 ASP A C 1
ATOM 1042 O O . ASP A 1 131 ? 4.384 0.801 14.873 1.00 64.94 131 ASP A O 1
ATOM 1046 N N . ASN A 1 132 ? 2.247 0.585 14.238 1.00 63.28 132 ASN A N 1
ATOM 1047 C CA . ASN A 1 132 ? 2.537 -0.316 13.123 1.00 63.28 132 ASN A CA 1
ATOM 1048 C C . ASN A 1 132 ? 2.822 0.439 11.805 1.00 63.28 132 ASN A C 1
ATOM 1050 O O . ASN A 1 132 ? 3.313 -0.175 10.863 1.00 63.28 132 ASN A O 1
ATOM 1054 N N . LEU A 1 133 ? 2.566 1.750 11.732 1.00 64.62 133 LEU A N 1
ATOM 1055 C CA . LEU A 1 133 ? 2.759 2.605 10.558 1.00 64.62 133 LEU A CA 1
ATOM 1056 C C . LEU A 1 133 ? 3.819 3.698 10.815 1.00 64.62 133 LEU A C 1
ATOM 1058 O O . LEU A 1 133 ? 3.477 4.881 10.906 1.00 64.62 133 LEU A O 1
ATOM 1062 N N . PRO A 1 134 ? 5.122 3.364 10.868 1.00 57.47 134 PRO A N 1
ATOM 1063 C CA . PRO A 1 134 ? 6.175 4.324 11.238 1.00 57.47 134 PRO A CA 1
ATOM 1064 C C . PRO A 1 134 ? 6.217 5.578 10.340 1.00 57.47 134 PRO A C 1
ATOM 1066 O O . PRO A 1 134 ? 6.599 6.670 10.777 1.00 57.47 134 PRO A O 1
ATOM 1069 N N . SER A 1 135 ? 5.779 5.416 9.091 1.00 62.28 135 SER A N 1
ATOM 1070 C CA . SER A 1 135 ? 5.782 6.413 8.021 1.00 62.28 135 SER A CA 1
ATOM 1071 C C . SER A 1 135 ? 4.520 7.278 7.937 1.00 62.28 135 SER A C 1
ATOM 1073 O O . SER A 1 135 ? 4.548 8.313 7.277 1.00 62.28 135 SER A O 1
ATOM 1075 N N . PHE A 1 136 ? 3.421 6.890 8.587 1.00 59.47 136 PHE A N 1
ATOM 1076 C CA . PHE A 1 136 ? 2.178 7.660 8.540 1.00 59.47 136 PHE A CA 1
ATOM 1077 C C . PHE A 1 136 ? 2.023 8.533 9.780 1.00 59.47 136 PHE A C 1
ATOM 1079 O O . PHE A 1 136 ? 2.531 8.243 10.869 1.00 59.47 136 PHE A O 1
ATOM 1086 N N . ARG A 1 137 ? 1.298 9.635 9.616 1.00 60.75 137 ARG A N 1
ATOM 1087 C CA . ARG A 1 137 ? 0.863 10.492 10.712 1.00 60.75 137 ARG A CA 1
ATOM 1088 C C . ARG A 1 137 ? -0.653 10.562 10.712 1.00 60.75 137 ARG A C 1
ATOM 1090 O O . ARG A 1 137 ? -1.305 10.546 9.669 1.00 60.75 137 ARG A O 1
ATOM 1097 N N . LEU A 1 138 ? -1.229 10.623 11.908 1.00 60.00 138 LEU A N 1
ATOM 1098 C CA . LEU A 1 138 ? -2.637 10.957 12.049 1.00 60.00 138 LEU A CA 1
ATOM 1099 C C . LEU A 1 138 ? -2.807 12.422 11.647 1.00 60.00 138 LEU A C 1
ATOM 1101 O O . LEU A 1 138 ? -2.299 13.311 12.327 1.00 60.00 138 LEU A O 1
ATOM 1105 N N . CYS A 1 139 ? -3.516 12.663 10.551 1.00 57.31 139 CYS A N 1
ATOM 1106 C CA . CYS A 1 139 ? -3.680 14.007 10.000 1.00 57.31 139 CYS A CA 1
ATOM 1107 C C . CYS A 1 139 ? -5.077 14.559 10.248 1.00 57.31 139 CYS A C 1
ATOM 1109 O O . CYS A 1 139 ? -5.254 15.771 10.346 1.00 57.31 139 CYS A O 1
ATOM 1111 N N . MET A 1 140 ? -6.078 13.687 10.371 1.00 56.06 140 MET A N 1
ATOM 1112 C CA . MET A 1 140 ? -7.440 14.119 10.645 1.00 56.06 140 MET A CA 1
ATOM 1113 C C . MET A 1 140 ? -8.215 13.043 11.384 1.00 56.06 140 MET A C 1
ATOM 1115 O O . MET A 1 140 ? -8.183 11.871 11.021 1.00 56.06 140 MET A O 1
ATOM 1119 N N . LEU A 1 141 ? -8.979 13.472 12.378 1.00 58.69 141 LEU A N 1
ATOM 1120 C CA . LEU A 1 141 ? -10.029 12.672 12.977 1.00 58.69 141 LEU A CA 1
ATOM 1121 C C . LEU A 1 141 ? -11.345 13.414 12.772 1.00 58.69 141 LEU A C 1
ATOM 1123 O O . LEU A 1 141 ? -11.515 14.515 13.301 1.00 58.69 141 LEU A O 1
ATOM 1127 N N . LYS A 1 142 ? -12.260 12.822 12.007 1.00 61.97 142 LYS A N 1
ATOM 1128 C CA . LYS A 1 142 ? -13.616 13.333 11.828 1.00 61.97 142 LYS A CA 1
ATOM 1129 C C . LYS A 1 142 ? -14.592 12.365 12.489 1.00 61.97 142 LYS A C 1
ATOM 1131 O O . LYS A 1 142 ? -14.590 11.175 12.196 1.00 61.97 142 LYS A O 1
ATOM 1136 N N . VAL A 1 143 ? -15.400 12.877 13.409 1.00 60.50 143 VAL A N 1
ATOM 1137 C CA . VAL A 1 143 ? -16.363 12.087 14.182 1.00 60.50 143 VAL A CA 1
ATOM 1138 C C . VAL A 1 143 ? -17.764 12.514 13.761 1.00 60.50 143 VAL A C 1
ATOM 1140 O O . VAL A 1 143 ? -18.250 13.549 14.207 1.00 60.50 143 VAL A O 1
ATOM 1143 N N . ASP A 1 144 ? -18.400 11.711 12.913 1.00 61.16 144 ASP A N 1
ATOM 1144 C CA . ASP A 1 144 ? -19.777 11.885 12.450 1.00 61.16 144 ASP A CA 1
ATOM 1145 C C . ASP A 1 144 ? -20.605 10.699 12.969 1.00 61.16 144 ASP A C 1
ATOM 1147 O O . ASP A 1 144 ? -20.784 9.707 12.268 1.00 61.16 144 ASP A O 1
ATOM 1151 N N . SER A 1 145 ? -21.069 10.756 14.225 1.00 55.22 145 SER A N 1
ATOM 1152 C CA . SER A 1 145 ? -21.776 9.635 14.877 1.00 55.22 145 SER A CA 1
ATOM 1153 C C . SER A 1 145 ? -22.845 9.001 13.963 1.00 55.22 145 SER A C 1
ATOM 1155 O O . SER A 1 145 ? -23.683 9.738 13.434 1.00 55.22 145 SER A O 1
ATOM 1157 N N . PRO A 1 146 ? -22.857 7.661 13.776 1.00 62.31 146 PRO A N 1
ATOM 1158 C CA . PRO A 1 146 ? -22.076 6.621 14.470 1.00 62.31 146 PRO A CA 1
ATOM 1159 C C . PRO A 1 146 ? -20.748 6.238 13.780 1.00 62.31 146 PRO A C 1
ATOM 1161 O O . PRO A 1 146 ? -20.198 5.168 14.046 1.00 62.31 146 PRO A O 1
ATOM 1164 N N . ILE A 1 147 ? -20.257 7.068 12.861 1.00 64.44 147 ILE A N 1
ATOM 1165 C CA . ILE A 1 147 ? -19.070 6.830 12.036 1.00 64.44 147 ILE A CA 1
ATOM 1166 C C . ILE A 1 147 ? -17.922 7.718 12.519 1.00 64.44 147 ILE A C 1
ATOM 1168 O O . ILE A 1 147 ? -18.068 8.921 12.728 1.00 64.44 147 ILE A O 1
ATOM 1172 N N . VAL A 1 148 ? -16.742 7.133 12.667 1.00 66.31 148 VAL A N 1
ATOM 1173 C CA . VAL A 1 148 ? -15.499 7.883 12.835 1.00 66.31 148 VAL A CA 1
ATOM 1174 C C . VAL A 1 148 ? -14.622 7.634 11.624 1.00 66.31 148 VAL A C 1
ATOM 1176 O O . VAL A 1 148 ? -14.202 6.507 11.375 1.00 66.31 148 VAL A O 1
ATOM 1179 N N . ASP A 1 149 ? -14.328 8.704 10.897 1.00 67.06 149 ASP A N 1
ATOM 1180 C CA . ASP A 1 149 ? -13.344 8.708 9.829 1.00 67.06 149 ASP A CA 1
ATOM 1181 C C . ASP A 1 149 ? -11.991 9.116 10.421 1.00 67.06 149 ASP A C 1
ATOM 1183 O O . ASP A 1 149 ? -11.779 10.255 10.856 1.00 67.06 149 ASP A O 1
ATOM 1187 N N . VAL A 1 150 ? -11.051 8.179 10.422 1.00 66.38 150 VAL A N 1
ATOM 1188 C CA . VAL A 1 150 ? -9.661 8.421 10.803 1.00 66.38 150 VAL A CA 1
ATOM 1189 C C . VAL A 1 150 ? -8.840 8.534 9.528 1.00 66.38 150 VAL A C 1
ATOM 1191 O O . VAL A 1 150 ? -8.714 7.563 8.782 1.00 66.38 150 VAL A O 1
ATOM 1194 N N . ARG A 1 151 ? -8.284 9.715 9.253 1.00 66.00 151 ARG A N 1
ATOM 1195 C CA . ARG A 1 151 ? -7.397 9.928 8.107 1.00 66.00 151 ARG A CA 1
ATOM 1196 C C . ARG A 1 151 ? -5.950 9.950 8.553 1.00 66.00 151 ARG A C 1
ATOM 1198 O O . ARG A 1 151 ? -5.529 10.803 9.342 1.00 66.00 151 ARG A O 1
ATOM 1205 N N . PHE A 1 152 ? -5.193 9.044 7.968 1.00 67.81 152 PHE A N 1
ATOM 1206 C CA . PHE A 1 152 ? -3.748 9.014 8.036 1.00 67.81 152 PHE A CA 1
ATOM 1207 C C . PHE A 1 152 ? -3.228 9.628 6.750 1.00 67.81 152 PHE A C 1
ATOM 1209 O O . PHE A 1 152 ? -3.640 9.205 5.670 1.00 67.81 152 PHE A O 1
ATOM 1216 N N . ALA A 1 153 ? -2.361 10.626 6.865 1.00 63.03 153 ALA A N 1
ATOM 1217 C CA . ALA A 1 153 ? -1.599 11.091 5.721 1.00 63.03 153 ALA A CA 1
ATOM 1218 C C . ALA A 1 153 ? -0.115 10.855 5.972 1.00 63.03 153 ALA A C 1
ATOM 1220 O O . ALA A 1 153 ? 0.361 10.773 7.111 1.00 63.03 153 ALA A O 1
ATOM 1221 N N . TYR A 1 154 ? 0.597 10.680 4.878 1.00 61.34 154 TYR A N 1
ATOM 1222 C CA . TYR A 1 154 ? 2.039 10.567 4.890 1.00 61.34 154 TYR A CA 1
ATOM 1223 C C . TYR A 1 154 ? 2.684 11.940 5.226 1.00 61.34 154 TYR A C 1
ATOM 1225 O O . TYR A 1 154 ? 2.121 12.985 4.903 1.00 61.34 154 TYR A O 1
ATOM 1233 N N . ASP A 1 155 ? 3.828 11.968 5.933 1.00 53.78 155 ASP A N 1
ATOM 1234 C CA . ASP A 1 155 ? 4.554 13.214 6.280 1.00 53.78 155 ASP A CA 1
ATOM 1235 C C . ASP A 1 155 ? 5.246 13.779 5.020 1.00 53.78 155 ASP A C 1
ATOM 1237 O O . ASP A 1 155 ? 6.403 13.479 4.721 1.00 53.78 155 ASP A O 1
ATOM 1241 N N . CYS A 1 156 ? 4.499 14.560 4.234 1.00 44.41 156 CYS A N 1
ATOM 1242 C CA . CYS A 1 156 ? 4.925 15.151 2.965 1.00 44.41 156 CYS A CA 1
ATOM 1243 C C . CYS A 1 156 ? 5.954 16.277 3.177 1.00 44.41 156 CYS A C 1
ATOM 1245 O O . CYS A 1 156 ? 5.620 17.461 3.140 1.00 44.41 156 CYS A O 1
ATOM 1247 N N . ARG A 1 157 ? 7.231 15.934 3.376 1.00 44.84 157 ARG A N 1
ATOM 1248 C CA . ARG A 1 157 ? 8.324 16.930 3.374 1.00 44.84 157 ARG A CA 1
ATOM 1249 C C . ARG A 1 157 ? 9.009 17.122 2.020 1.00 44.84 157 ARG A C 1
ATOM 1251 O O . ARG A 1 157 ? 9.925 17.934 1.945 1.00 44.84 157 ARG A O 1
ATOM 1258 N N . SER A 1 158 ? 8.569 16.446 0.954 1.00 46.56 158 SER A N 1
ATOM 1259 C CA . SER A 1 158 ? 9.125 16.650 -0.393 1.00 46.56 158 SER A CA 1
ATOM 1260 C C . SER A 1 158 ? 8.029 16.719 -1.473 1.00 46.56 158 SER A C 1
ATOM 1262 O O . SER A 1 158 ? 7.572 15.683 -1.952 1.00 46.56 158 SER A O 1
ATOM 1264 N N . PRO A 1 159 ? 7.579 17.929 -1.861 1.00 52.22 159 PRO A N 1
ATOM 1265 C CA . PRO A 1 159 ? 6.483 18.121 -2.820 1.00 52.22 159 PRO A CA 1
ATOM 1266 C C . PRO A 1 159 ? 6.838 17.773 -4.278 1.00 52.22 159 PRO A C 1
ATOM 1268 O O . PRO A 1 159 ? 5.945 17.661 -5.112 1.00 52.22 159 PRO A O 1
ATOM 1271 N N . SER A 1 160 ? 8.119 17.595 -4.618 1.00 57.41 160 SER A N 1
ATOM 1272 C CA . SER A 1 160 ? 8.548 17.377 -6.008 1.00 57.41 160 SER A CA 1
ATOM 1273 C C . SER A 1 160 ? 8.127 16.018 -6.571 1.00 57.41 160 SER A C 1
ATOM 1275 O O . SER A 1 160 ? 7.752 15.932 -7.736 1.00 57.41 160 SER A O 1
ATOM 1277 N N . TYR A 1 161 ? 8.157 14.965 -5.754 1.00 58.09 161 TYR A N 1
ATOM 1278 C CA . TYR A 1 161 ? 7.894 13.605 -6.222 1.00 58.09 161 TYR A CA 1
ATOM 1279 C C . TYR A 1 161 ? 6.399 13.301 -6.381 1.00 58.09 161 TYR A C 1
ATOM 1281 O O . TYR A 1 161 ? 6.001 12.631 -7.329 1.00 58.09 161 TYR A O 1
ATOM 1289 N N . GLU A 1 162 ? 5.549 13.834 -5.502 1.00 60.47 162 GLU A N 1
ATOM 1290 C CA . GLU A 1 162 ? 4.093 13.670 -5.615 1.00 60.47 162 GLU A CA 1
ATOM 1291 C C . GLU A 1 162 ? 3.535 14.367 -6.856 1.00 60.47 162 GLU A C 1
ATOM 1293 O O . GLU A 1 162 ? 2.675 13.806 -7.530 1.00 60.47 162 GLU A O 1
ATOM 1298 N N . GLN A 1 163 ? 4.070 15.544 -7.204 1.00 64.25 163 GLN A N 1
ATOM 1299 C CA . GLN A 1 163 ? 3.718 16.235 -8.444 1.00 64.25 163 GLN A CA 1
ATOM 1300 C C . GLN A 1 163 ? 4.067 15.365 -9.663 1.00 64.25 163 GLN A C 1
ATOM 1302 O O . GLN A 1 163 ? 3.230 15.168 -10.535 1.00 64.25 163 GLN A O 1
ATOM 1307 N N . GLN A 1 164 ? 5.259 14.760 -9.679 1.00 65.06 164 GLN A N 1
ATOM 1308 C CA . GLN A 1 164 ? 5.701 13.886 -10.772 1.00 65.06 164 GLN A CA 1
ATOM 1309 C C . GLN A 1 164 ? 4.861 12.606 -10.886 1.00 65.06 164 GLN A C 1
ATOM 1311 O O . GLN A 1 164 ? 4.504 12.203 -11.993 1.00 65.06 164 GLN A O 1
ATOM 1316 N N . LEU A 1 165 ? 4.502 11.988 -9.757 1.00 62.53 165 LEU A N 1
ATOM 1317 C CA . LEU A 1 165 ? 3.592 10.840 -9.724 1.00 62.53 165 LEU A CA 1
ATOM 1318 C C . LEU A 1 165 ? 2.187 11.213 -10.204 1.00 62.53 165 LEU A C 1
ATOM 1320 O O . LEU A 1 165 ? 1.587 10.480 -10.987 1.00 62.53 165 LEU A O 1
ATOM 1324 N N . SER A 1 166 ? 1.677 12.362 -9.760 1.00 63.62 166 SER A N 1
ATOM 1325 C CA . SER A 1 166 ? 0.377 12.885 -10.171 1.00 63.62 166 SER A CA 1
ATOM 1326 C C . SER A 1 166 ? 0.351 13.193 -11.667 1.00 63.62 166 SER A C 1
ATOM 1328 O O . SER A 1 166 ? -0.606 12.822 -12.336 1.00 63.62 166 SER A O 1
ATOM 1330 N N . ASP A 1 167 ? 1.401 13.797 -12.223 1.00 67.56 167 ASP A N 1
ATOM 1331 C CA . ASP A 1 167 ? 1.495 14.103 -13.655 1.00 67.56 167 ASP A CA 1
ATOM 1332 C C . ASP A 1 167 ? 1.555 12.817 -14.504 1.00 67.56 167 ASP A C 1
ATOM 1334 O O . ASP A 1 167 ? 0.906 12.709 -15.551 1.00 67.56 167 ASP A O 1
ATOM 1338 N N . MET A 1 168 ? 2.272 11.792 -14.026 1.00 62.22 168 MET A N 1
ATOM 1339 C CA . MET A 1 168 ? 2.292 10.471 -14.663 1.00 62.22 168 MET A CA 1
ATOM 1340 C C . MET A 1 168 ? 0.933 9.761 -14.588 1.00 62.22 168 MET A C 1
ATOM 1342 O O . MET A 1 168 ? 0.538 9.126 -15.568 1.00 62.22 168 MET A O 1
ATOM 1346 N N . ALA A 1 169 ? 0.200 9.909 -13.479 1.00 59.00 169 ALA A N 1
ATOM 1347 C CA . ALA A 1 169 ? -1.132 9.336 -13.288 1.00 59.00 169 ALA A CA 1
ATOM 1348 C C . ALA A 1 169 ? -2.240 10.089 -14.060 1.00 59.00 169 ALA A C 1
ATOM 1350 O O . ALA A 1 169 ? -3.173 9.466 -14.558 1.00 59.00 169 ALA A O 1
ATOM 1351 N N . GLN A 1 170 ? -2.141 11.417 -14.200 1.00 58.12 170 GLN A N 1
ATOM 1352 C CA . GLN A 1 170 ? -3.172 12.275 -14.808 1.00 58.12 170 GLN A CA 1
ATOM 1353 C C . GLN A 1 170 ? -3.156 12.299 -16.341 1.00 58.12 170 GLN A C 1
ATOM 1355 O O . GLN A 1 170 ? -4.139 12.720 -16.948 1.00 58.12 170 GLN A O 1
ATOM 1360 N N . THR A 1 171 ? -2.108 11.800 -17.005 1.00 54.31 171 THR A N 1
ATOM 1361 C CA . THR A 1 171 ? -2.055 11.748 -18.484 1.00 54.31 171 THR A CA 1
ATOM 1362 C C . THR A 1 171 ? -2.892 10.591 -19.075 1.00 54.31 171 THR A C 1
ATOM 1364 O O . THR A 1 171 ? -2.514 9.978 -20.076 1.00 54.31 171 THR A O 1
ATOM 1367 N N . GLN A 1 172 ? -4.009 10.260 -18.424 1.00 53.09 172 GLN A N 1
ATOM 1368 C CA . GLN A 1 172 ? -4.964 9.212 -18.798 1.00 53.09 172 GLN A CA 1
ATOM 1369 C C . GLN A 1 172 ? -6.389 9.748 -19.058 1.00 53.09 172 GLN A C 1
ATOM 1371 O O . GLN A 1 172 ? -7.310 8.944 -19.198 1.00 53.09 172 GLN A O 1
ATOM 1376 N N . ALA A 1 173 ? -6.582 11.071 -19.143 1.00 38.91 173 ALA A N 1
ATOM 1377 C CA . ALA A 1 173 ? -7.846 11.686 -19.566 1.00 38.91 173 ALA A CA 1
ATOM 1378 C C . ALA A 1 173 ? -7.788 12.168 -21.022 1.00 38.91 173 ALA A C 1
ATOM 1380 O O . ALA A 1 173 ? -6.792 12.840 -21.378 1.00 38.91 173 ALA A O 1
#

Radius of gyration: 20.33 Å; chains: 1; bounding box: 46×34×74 Å